Protein AF-A0A1G2SZG4-F1 (afdb_monomer_lite)

Organism: NCBI:txid1802738

Sequence (95 aa):
MYFIITLIIGFLLGYFVASKKQEVGFISKQQEEKKRNKQAIFELLETNHPLTNNDVEAMLGISDATATRYFDELEKEGKVRQVGKTGRYVSYERV

Radius of gyration: 22.01 Å; chains: 1; bounding box: 67×21×42 Å

Secondary structure (DSSP, 8-state):
-HHHHHHHHHHHHHHHHHHHHHHHHHHHHHHHHHHHHHHHHHHHHHHSSSB-HH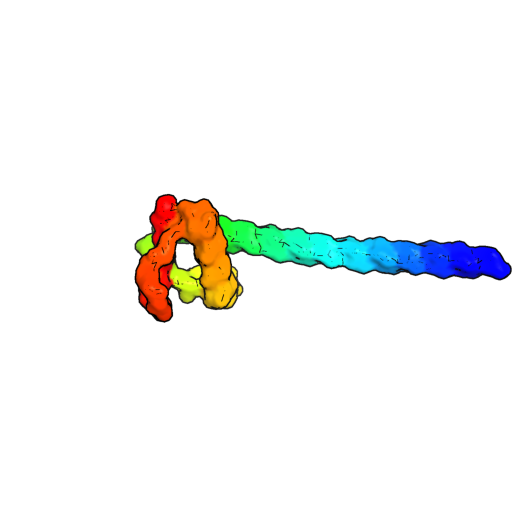HHHHHH---HHHHHHHHHHHHHTTSEEEESSSGGG-EEEE-

pLDDT: mean 86.92, std 8.28, range [62.31, 95.5]

Foldseek 3Di:
DVVVVVVVVVVVVVVVVVVVVVVVVVVVVVVVLLVVLLVVCLVCLVVDPWAALVNSCVVVVDDSVSSVVSLVVCVVVVQWDWDDDDDPPITIHGD

Structure (mmCIF, N/CA/C/O backbone):
data_AF-A0A1G2SZG4-F1
#
_entry.id   AF-A0A1G2SZG4-F1
#
loop_
_atom_site.group_PDB
_atom_site.id
_atom_site.type_symbol
_atom_site.label_atom_id
_atom_site.label_alt_id
_atom_site.label_comp_id
_atom_site.label_asym_id
_atom_site.label_entity_id
_atom_site.label_seq_id
_atom_site.pdbx_PDB_ins_code
_atom_site.Cartn_x
_atom_site.Cartn_y
_atom_site.Cartn_z
_atom_site.occupancy
_atom_site.B_iso_or_equiv
_atom_site.auth_seq_id
_atom_site.auth_comp_id
_atom_site.auth_asym_id
_atom_site.auth_atom_id
_atom_site.pdbx_PDB_model_num
ATOM 1 N N . MET A 1 1 ? 50.012 -5.495 -27.189 1.00 71.06 1 MET A N 1
ATOM 2 C CA . MET A 1 1 ? 49.608 -5.750 -25.786 1.00 71.06 1 MET A CA 1
ATOM 3 C C . MET A 1 1 ? 48.631 -4.692 -25.260 1.00 71.06 1 MET A C 1
ATOM 5 O O . MET A 1 1 ? 47.555 -5.071 -24.827 1.00 71.06 1 MET A O 1
ATOM 9 N N . TYR A 1 2 ? 48.915 -3.387 -25.389 1.00 73.38 2 TYR A N 1
ATOM 10 C CA . TYR A 1 2 ? 48.033 -2.304 -24.902 1.00 73.38 2 TYR A CA 1
ATOM 11 C C . TYR A 1 2 ? 46.628 -2.233 -25.537 1.00 73.38 2 TYR A C 1
ATOM 13 O O . TYR A 1 2 ? 45.663 -1.990 -24.823 1.00 73.38 2 TYR A O 1
ATOM 21 N N . PHE A 1 3 ? 46.481 -2.524 -26.835 1.00 79.06 3 PHE A N 1
ATOM 22 C CA . PHE A 1 3 ? 45.172 -2.515 -27.518 1.00 79.06 3 PHE A CA 1
ATOM 23 C C . PHE A 1 3 ? 44.177 -3.561 -26.994 1.00 79.06 3 PHE A C 1
ATOM 25 O O . PHE A 1 3 ? 42.971 -3.371 -27.085 1.00 79.06 3 PHE A O 1
ATOM 32 N N . ILE A 1 4 ? 44.675 -4.667 -26.436 1.00 81.62 4 ILE A N 1
ATOM 33 C CA . ILE A 1 4 ? 43.826 -5.724 -25.872 1.00 81.62 4 ILE A CA 1
ATOM 34 C C . ILE A 1 4 ? 43.287 -5.271 -24.508 1.00 81.62 4 ILE A C 1
ATOM 36 O O . ILE A 1 4 ? 42.123 -5.489 -24.190 1.00 81.62 4 ILE A O 1
ATOM 40 N N . ILE A 1 5 ? 44.113 -4.566 -23.730 1.00 81.56 5 ILE A N 1
ATOM 41 C CA . ILE A 1 5 ? 43.759 -4.054 -22.402 1.00 81.56 5 ILE A CA 1
ATOM 42 C C . ILE A 1 5 ? 42.674 -2.972 -22.508 1.00 81.56 5 ILE A C 1
ATOM 44 O O . ILE A 1 5 ? 41.713 -2.993 -21.742 1.00 81.56 5 ILE A O 1
ATOM 48 N N . THR A 1 6 ? 42.772 -2.063 -23.484 1.00 81.88 6 THR A N 1
ATOM 49 C CA . THR A 1 6 ? 41.757 -1.014 -23.690 1.00 81.88 6 THR A CA 1
ATOM 50 C C . THR A 1 6 ? 40.404 -1.584 -24.122 1.00 81.88 6 THR A C 1
ATOM 52 O O . THR A 1 6 ? 39.367 -1.104 -23.666 1.00 81.88 6 THR A O 1
ATOM 55 N N . LEU A 1 7 ? 40.401 -2.648 -24.930 1.00 83.62 7 LEU A N 1
ATOM 56 C CA . LEU A 1 7 ? 39.185 -3.352 -25.349 1.00 83.62 7 LEU A CA 1
ATOM 57 C C . LEU A 1 7 ? 38.495 -4.065 -24.177 1.00 83.62 7 LEU A C 1
ATOM 59 O O . LEU A 1 7 ? 37.278 -3.975 -24.033 1.00 83.62 7 LEU A O 1
ATOM 63 N N . ILE A 1 8 ? 39.270 -4.717 -23.304 1.00 85.31 8 ILE A N 1
ATOM 64 C CA . ILE A 1 8 ? 38.746 -5.409 -22.116 1.00 85.31 8 ILE A CA 1
ATOM 65 C C . ILE A 1 8 ? 38.165 -4.407 -21.111 1.00 85.31 8 ILE A C 1
ATOM 67 O O . ILE A 1 8 ? 37.075 -4.628 -20.588 1.00 85.31 8 ILE A O 1
ATOM 71 N N . ILE A 1 9 ? 38.847 -3.282 -20.871 1.00 86.00 9 ILE A N 1
ATOM 72 C CA . ILE A 1 9 ? 38.355 -2.230 -19.968 1.00 86.00 9 ILE A CA 1
ATOM 73 C C . ILE A 1 9 ? 37.067 -1.604 -20.515 1.00 86.00 9 ILE A C 1
ATOM 75 O O . ILE A 1 9 ? 36.110 -1.423 -19.762 1.00 86.00 9 ILE A O 1
ATOM 79 N N . GLY A 1 10 ? 37.009 -1.324 -21.821 1.00 84.81 10 GLY A N 1
ATOM 80 C CA . GLY A 1 10 ? 35.801 -0.814 -22.472 1.00 84.81 10 GLY A CA 1
ATOM 81 C C . GLY A 1 10 ? 34.626 -1.790 -22.378 1.00 84.81 10 GLY A C 1
ATOM 82 O O . GLY A 1 10 ? 33.507 -1.378 -22.075 1.00 84.81 10 GLY A O 1
ATOM 83 N N . PHE A 1 11 ? 34.883 -3.087 -22.557 1.00 86.38 11 PHE A N 1
ATOM 84 C CA . PHE A 1 11 ? 33.868 -4.131 -22.423 1.00 86.38 11 PHE A CA 1
ATOM 85 C C . PHE A 1 11 ? 33.365 -4.277 -20.977 1.00 86.38 11 PHE A C 1
ATOM 87 O O . PHE A 1 11 ? 32.156 -4.331 -20.756 1.00 86.38 11 PHE A O 1
ATOM 94 N N . LEU A 1 12 ? 34.262 -4.262 -19.984 1.00 83.38 12 LEU A N 1
ATOM 95 C CA . LEU A 1 12 ? 33.900 -4.325 -18.561 1.00 83.38 12 LEU A CA 1
ATOM 96 C C . LEU A 1 12 ? 33.097 -3.096 -18.111 1.00 83.38 12 LEU A C 1
ATOM 98 O O . LEU A 1 12 ? 32.090 -3.244 -17.419 1.00 83.38 12 LEU A O 1
ATOM 102 N N . LEU A 1 13 ? 33.496 -1.893 -18.539 1.00 82.94 13 LEU A N 1
ATOM 103 C CA . LEU A 1 13 ? 32.747 -0.662 -18.269 1.00 82.94 13 LEU A CA 1
ATOM 104 C C . LEU A 1 13 ? 31.373 -0.676 -18.949 1.00 82.94 13 LEU A C 1
ATOM 106 O O . LEU A 1 13 ? 30.376 -0.327 -18.319 1.00 82.94 13 LEU A O 1
ATOM 110 N N . GLY A 1 14 ? 31.298 -1.127 -20.205 1.00 82.81 14 GLY A N 1
ATOM 111 C CA . GLY A 1 14 ? 30.035 -1.268 -20.931 1.00 82.81 14 GLY A CA 1
ATOM 112 C C . GLY A 1 14 ? 29.073 -2.249 -20.255 1.00 82.81 14 GLY A C 1
ATOM 113 O O . GLY A 1 14 ? 27.901 -1.925 -20.056 1.00 82.81 14 GLY A O 1
ATOM 114 N N . TYR A 1 15 ? 29.577 -3.413 -19.831 1.00 83.75 15 TYR A N 1
ATOM 115 C CA . TYR A 1 15 ? 28.799 -4.422 -19.109 1.00 83.75 15 TYR A CA 1
ATOM 116 C C . TYR A 1 15 ? 28.281 -3.895 -17.760 1.00 83.75 15 TYR A C 1
ATOM 118 O O . TYR A 1 15 ? 27.115 -4.096 -17.420 1.00 83.75 15 TYR A O 1
ATOM 126 N N . PHE A 1 16 ? 29.113 -3.154 -17.019 1.00 79.31 16 PHE A N 1
ATOM 127 C CA . PHE A 1 16 ? 28.739 -2.574 -15.726 1.00 79.31 16 PHE A CA 1
ATOM 128 C C . PHE A 1 16 ? 27.682 -1.458 -15.835 1.00 79.31 16 PHE A C 1
ATOM 130 O O . PHE A 1 16 ? 26.814 -1.331 -14.973 1.00 79.31 16 PHE A O 1
ATOM 137 N N . VAL A 1 17 ? 27.716 -0.646 -16.896 1.00 77.81 17 VAL A N 1
ATOM 138 C CA . VAL A 1 17 ? 26.696 0.393 -17.127 1.00 77.81 17 VAL A CA 1
ATOM 139 C C . VAL A 1 17 ? 25.359 -0.221 -17.559 1.00 77.81 17 VAL A C 1
ATOM 141 O O . VAL A 1 17 ? 24.300 0.236 -17.122 1.00 77.81 17 VAL A O 1
ATOM 144 N N . ALA A 1 18 ? 25.385 -1.272 -18.384 1.00 73.50 18 ALA A N 1
ATOM 145 C CA . ALA A 1 18 ? 24.176 -1.949 -18.851 1.00 73.50 18 ALA A CA 1
ATOM 146 C C . ALA A 1 18 ? 23.400 -2.633 -17.710 1.00 73.50 18 ALA A C 1
ATOM 148 O O . ALA A 1 18 ? 22.173 -2.528 -17.660 1.00 73.50 18 ALA A O 1
ATOM 149 N N . SER A 1 19 ? 24.100 -3.265 -16.762 1.00 66.38 19 SER A N 1
ATOM 150 C CA . SER A 1 19 ? 23.471 -3.966 -15.634 1.00 66.38 19 SER A CA 1
ATOM 151 C C . SER A 1 19 ? 22.745 -3.021 -14.668 1.00 66.38 19 SER A C 1
ATOM 153 O O . SER A 1 19 ? 21.618 -3.307 -14.265 1.00 66.38 19 SER A O 1
ATOM 155 N N . LYS A 1 20 ? 23.307 -1.838 -14.373 1.00 62.53 20 LYS A N 1
ATOM 156 C CA . LYS A 1 20 ? 22.636 -0.833 -13.523 1.00 62.53 20 LYS A CA 1
ATOM 157 C C . LYS A 1 20 ? 21.354 -0.265 -14.134 1.00 62.53 20 LYS A C 1
ATOM 159 O O . LYS A 1 20 ? 20.416 0.061 -13.409 1.00 62.53 20 LYS A O 1
ATOM 164 N N . LYS A 1 21 ? 21.290 -0.123 -15.462 1.00 62.31 21 LYS A N 1
ATOM 165 C CA . LYS A 1 21 ? 20.131 0.488 -16.136 1.00 62.31 21 LYS A CA 1
ATOM 166 C C . LYS A 1 21 ? 18.867 -0.373 -16.012 1.00 62.31 21 LYS A C 1
ATOM 168 O O . LYS A 1 21 ? 17.766 0.168 -15.922 1.00 62.31 21 LYS A O 1
ATOM 173 N N . GLN A 1 22 ? 19.024 -1.697 -15.979 1.00 66.38 22 GLN A N 1
ATOM 174 C CA . GLN A 1 22 ? 17.913 -2.640 -15.838 1.00 66.38 22 GLN A CA 1
ATOM 175 C C . GLN A 1 22 ? 17.317 -2.628 -14.422 1.00 66.38 22 GLN A C 1
ATOM 177 O O . GLN A 1 22 ? 16.096 -2.613 -14.272 1.00 66.38 22 GLN A O 1
ATOM 182 N N . GLU A 1 23 ? 18.166 -2.570 -13.393 1.00 64.38 23 GLU A N 1
ATOM 183 C CA . GLU A 1 23 ? 17.743 -2.519 -11.988 1.00 64.38 23 GLU A CA 1
ATOM 184 C C . GLU A 1 23 ? 16.953 -1.237 -11.679 1.00 64.38 23 GLU A C 1
ATOM 186 O O . GLU A 1 23 ? 15.859 -1.295 -11.116 1.00 64.38 23 GLU A O 1
ATOM 191 N N . VAL A 1 24 ? 17.449 -0.082 -12.141 1.00 72.38 24 VAL A N 1
ATOM 192 C CA . VAL A 1 24 ? 16.773 1.212 -11.951 1.00 72.38 24 VAL A CA 1
ATOM 193 C C . VAL A 1 24 ? 15.385 1.225 -12.605 1.00 72.38 24 VAL A C 1
ATOM 195 O O . VAL A 1 24 ? 14.428 1.689 -11.987 1.00 72.38 24 VAL A O 1
ATOM 198 N N . GLY A 1 25 ? 15.247 0.673 -13.817 1.00 75.62 25 GLY A N 1
ATOM 199 C CA . GLY A 1 25 ? 13.956 0.604 -14.512 1.00 75.62 25 GLY A CA 1
ATOM 200 C C . GLY A 1 25 ? 12.938 -0.338 -13.855 1.00 75.62 25 GLY A C 1
ATOM 201 O O . GLY A 1 25 ? 11.732 -0.101 -13.922 1.00 75.62 25 GLY A O 1
ATOM 202 N N . PHE A 1 26 ? 13.397 -1.407 -13.202 1.00 74.31 26 PHE A N 1
ATOM 203 C CA . PHE A 1 26 ? 12.523 -2.332 -12.479 1.00 74.31 26 PHE A CA 1
ATOM 204 C C . PHE A 1 26 ? 12.011 -1.722 -11.169 1.00 74.31 26 PHE A C 1
ATOM 206 O O . PHE A 1 26 ? 10.819 -1.814 -10.869 1.00 74.31 26 PHE A O 1
ATOM 213 N N . ILE A 1 27 ? 12.889 -1.037 -10.429 1.00 76.00 27 ILE A N 1
ATOM 214 C CA . ILE A 1 27 ? 12.515 -0.327 -9.201 1.00 76.00 27 ILE A CA 1
ATOM 215 C C . ILE A 1 27 ? 11.502 0.776 -9.517 1.00 76.00 27 ILE A C 1
ATOM 217 O O . ILE A 1 27 ? 10.489 0.879 -8.826 1.00 76.00 27 ILE A O 1
ATOM 221 N N . SER A 1 28 ? 11.722 1.567 -10.574 1.00 83.31 28 SER A N 1
ATOM 222 C CA . SER A 1 28 ? 10.790 2.638 -10.942 1.00 83.31 28 SER A CA 1
ATOM 223 C C . SER A 1 28 ? 9.406 2.095 -11.303 1.00 83.31 28 SER A C 1
ATOM 225 O O . SER A 1 28 ? 8.409 2.610 -10.803 1.00 83.31 28 SER A O 1
ATOM 227 N N . LYS A 1 29 ? 9.333 0.999 -12.074 1.00 87.12 29 LYS A N 1
ATOM 228 C CA . LYS A 1 29 ? 8.057 0.345 -12.405 1.00 87.12 29 LYS A CA 1
ATOM 229 C C . LYS A 1 29 ? 7.300 -0.134 -11.169 1.00 87.12 29 LYS A C 1
ATOM 231 O O . LYS A 1 29 ? 6.110 0.134 -11.051 1.00 87.12 29 LYS A O 1
ATOM 236 N N . GLN A 1 30 ? 7.977 -0.792 -10.227 1.00 86.50 30 GLN A N 1
ATOM 237 C CA . GLN A 1 30 ? 7.319 -1.247 -8.997 1.00 86.50 30 GLN A CA 1
ATOM 238 C C . GLN A 1 30 ? 6.762 -0.089 -8.164 1.00 86.50 30 GLN A C 1
ATOM 240 O O . GLN A 1 30 ? 5.683 -0.207 -7.582 1.00 86.50 30 GLN A O 1
ATOM 245 N N . GLN A 1 31 ? 7.487 1.031 -8.087 1.00 89.31 31 GLN A N 1
ATOM 246 C CA . GLN A 1 31 ? 7.017 2.214 -7.364 1.00 89.31 31 GLN A CA 1
ATOM 247 C C . GLN A 1 31 ? 5.803 2.850 -8.050 1.00 89.31 31 GLN A C 1
AT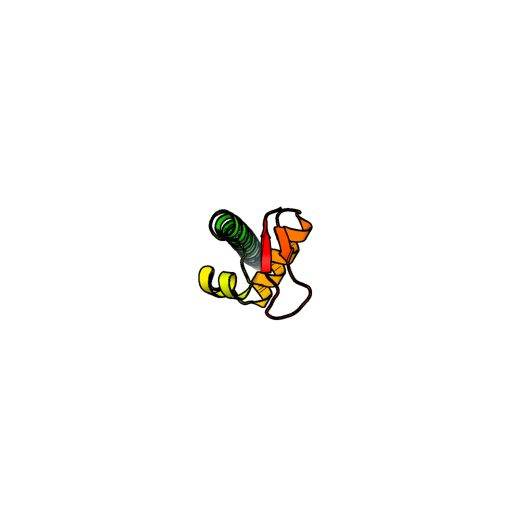OM 249 O O . GLN A 1 31 ? 4.860 3.257 -7.370 1.00 89.31 31 GLN A O 1
ATOM 254 N N . GLU A 1 32 ? 5.796 2.901 -9.383 1.00 90.56 32 GLU A N 1
ATOM 255 C CA . GLU A 1 32 ? 4.657 3.396 -10.158 1.00 90.56 32 GLU A CA 1
ATOM 256 C C . GLU A 1 32 ? 3.418 2.512 -9.992 1.00 90.56 32 GLU A C 1
ATOM 258 O O . GLU A 1 32 ? 2.346 3.032 -9.685 1.00 90.56 32 GLU A O 1
ATOM 263 N N . GLU A 1 33 ? 3.554 1.188 -10.111 1.00 90.69 33 GLU A N 1
ATOM 264 C CA . GLU A 1 33 ? 2.443 0.249 -9.904 1.00 90.69 33 GLU A CA 1
ATOM 265 C C . GLU A 1 33 ? 1.882 0.345 -8.489 1.00 90.69 33 GLU A C 1
ATOM 267 O O . GLU A 1 33 ? 0.671 0.441 -8.297 1.00 90.69 33 GLU A O 1
ATOM 272 N N . LYS A 1 34 ? 2.762 0.413 -7.488 1.00 91.56 34 LYS A N 1
ATOM 273 C CA . LYS A 1 34 ? 2.367 0.631 -6.099 1.00 91.56 34 LYS A CA 1
ATOM 274 C C . LYS A 1 34 ? 1.574 1.924 -5.934 1.00 91.56 34 LYS A C 1
ATOM 276 O O . LYS A 1 34 ? 0.524 1.922 -5.294 1.00 91.56 34 LYS A O 1
ATOM 281 N N . LYS A 1 35 ? 2.068 3.033 -6.490 1.00 92.38 35 LYS A N 1
ATOM 282 C CA . LYS A 1 35 ? 1.390 4.332 -6.410 1.00 92.38 35 LYS A CA 1
ATOM 283 C C . LYS A 1 35 ? 0.020 4.277 -7.085 1.00 92.38 35 LYS A C 1
ATOM 285 O O . LYS A 1 35 ? -0.953 4.741 -6.498 1.00 92.38 35 LYS A O 1
ATOM 290 N N . ARG A 1 36 ? -0.058 3.664 -8.268 1.00 94.06 36 ARG A N 1
ATOM 291 C CA . ARG A 1 36 ? -1.300 3.477 -9.024 1.00 94.06 36 ARG A CA 1
ATOM 292 C C . ARG A 1 36 ? -2.314 2.640 -8.248 1.00 94.06 36 ARG A C 1
ATOM 294 O O . ARG A 1 36 ? -3.462 3.049 -8.138 1.00 94.06 36 ARG A O 1
ATOM 301 N N . ASN A 1 37 ? -1.892 1.520 -7.668 1.00 94.12 37 ASN A N 1
ATOM 302 C CA . ASN A 1 37 ? -2.776 0.648 -6.896 1.00 94.12 37 ASN A CA 1
ATOM 303 C C . ASN A 1 37 ? -3.294 1.346 -5.635 1.00 9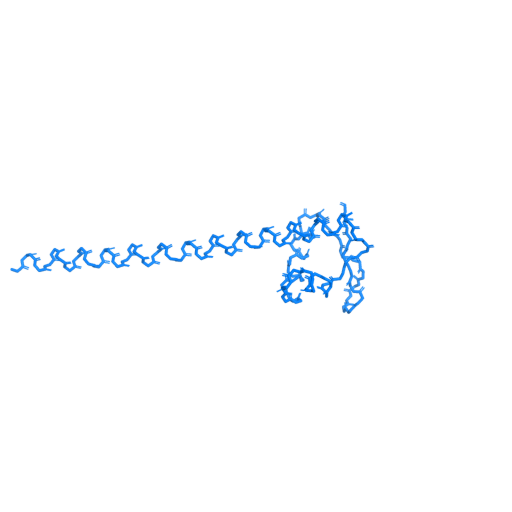4.12 37 ASN A C 1
ATOM 305 O O . ASN A 1 37 ? -4.490 1.304 -5.370 1.00 94.12 37 ASN A O 1
ATOM 309 N N . LYS A 1 38 ? -2.433 2.057 -4.892 1.00 93.12 38 LYS A N 1
AT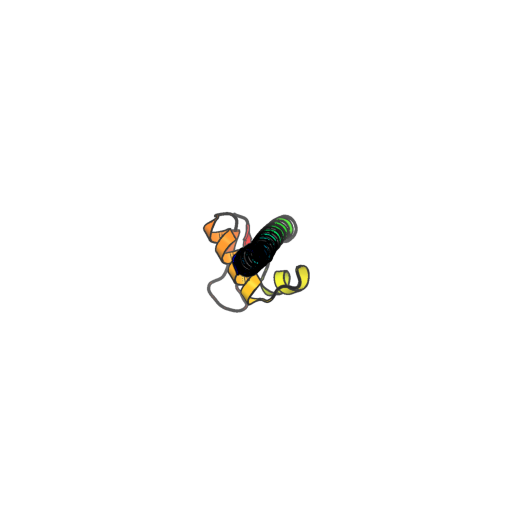OM 310 C CA . LYS A 1 38 ? -2.872 2.854 -3.732 1.00 93.12 38 LYS A CA 1
ATOM 311 C C . LYS A 1 38 ? -3.878 3.935 -4.116 1.00 93.12 38 LYS A C 1
ATOM 313 O O . LYS A 1 38 ? -4.840 4.157 -3.389 1.00 93.12 38 LYS A O 1
ATOM 318 N N . GLN A 1 39 ? -3.657 4.601 -5.246 1.00 93.88 39 GLN A N 1
ATOM 319 C CA . GLN A 1 39 ? -4.587 5.604 -5.747 1.00 93.88 39 GLN A CA 1
ATOM 320 C C . GLN A 1 39 ? -5.929 4.974 -6.140 1.00 93.88 39 GLN A C 1
ATOM 322 O O . GLN A 1 39 ? -6.966 5.477 -5.728 1.00 93.88 39 GLN A O 1
ATOM 327 N N . ALA A 1 40 ? -5.914 3.837 -6.836 1.00 93.19 40 ALA A N 1
ATOM 328 C CA . ALA A 1 40 ? -7.134 3.125 -7.197 1.00 93.19 40 ALA A CA 1
ATOM 329 C 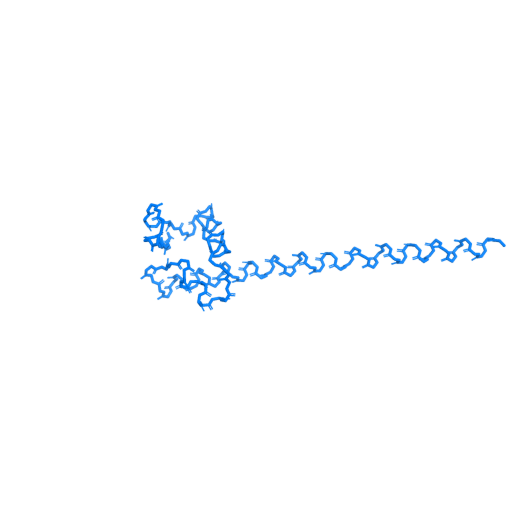C . ALA A 1 40 ? -7.920 2.654 -5.961 1.00 93.19 40 ALA A C 1
ATOM 331 O O . ALA A 1 40 ? -9.131 2.817 -5.925 1.00 93.19 40 ALA A O 1
ATOM 332 N N . ILE A 1 41 ? -7.253 2.146 -4.915 1.00 92.62 41 ILE A N 1
ATOM 333 C CA . ILE A 1 41 ? -7.910 1.810 -3.634 1.00 92.62 41 ILE A CA 1
ATOM 334 C C . ILE A 1 41 ? -8.596 3.044 -3.035 1.00 92.62 41 ILE A C 1
ATOM 336 O O . ILE A 1 41 ? -9.723 2.958 -2.557 1.00 92.62 41 ILE A O 1
ATOM 340 N N . PHE A 1 42 ? -7.930 4.197 -3.069 1.00 89.88 42 PHE A N 1
ATOM 341 C CA . PHE A 1 42 ? -8.479 5.440 -2.536 1.00 89.88 42 PHE A CA 1
ATOM 342 C C . PHE A 1 42 ? -9.697 5.944 -3.333 1.00 89.88 42 PHE A C 1
ATOM 344 O O . PHE A 1 42 ? -10.688 6.353 -2.735 1.00 89.88 42 PHE A O 1
ATOM 351 N N . GLU A 1 43 ? -9.658 5.859 -4.663 1.00 91.19 43 GLU A N 1
ATOM 352 C CA . GLU A 1 43 ? -10.787 6.187 -5.553 1.00 91.19 43 GLU A CA 1
ATOM 353 C C . GLU A 1 43 ? -11.957 5.196 -5.393 1.00 91.19 43 GLU A C 1
ATOM 355 O O . GLU A 1 43 ? -13.129 5.579 -5.391 1.00 91.19 43 GLU A O 1
ATOM 360 N N . LEU A 1 44 ? -11.656 3.907 -5.207 1.00 90.94 44 LEU A N 1
ATOM 361 C CA . LEU A 1 44 ? -12.664 2.885 -4.927 1.00 90.94 44 LEU A CA 1
ATOM 362 C C . LEU A 1 44 ? -13.359 3.148 -3.599 1.00 90.94 44 LEU A C 1
ATOM 364 O O . LEU A 1 44 ? -14.573 2.994 -3.530 1.00 90.94 44 LEU A O 1
ATOM 368 N N . LEU A 1 45 ? -12.610 3.581 -2.582 1.00 90.31 45 LEU A N 1
ATOM 369 C CA . LEU A 1 45 ? -13.171 4.013 -1.311 1.00 90.31 45 LEU A CA 1
ATOM 370 C C . LEU A 1 45 ? -14.112 5.209 -1.508 1.00 90.31 45 LEU A C 1
ATOM 372 O O . LEU A 1 45 ? -15.221 5.161 -1.005 1.00 90.31 45 LEU A O 1
ATOM 376 N N . GLU A 1 46 ? -13.749 6.227 -2.298 1.00 86.19 46 GLU A N 1
ATOM 377 C CA . GLU A 1 46 ? -14.659 7.359 -2.585 1.00 86.19 46 GLU A CA 1
ATOM 378 C C . GLU A 1 46 ? -16.019 6.928 -3.145 1.00 86.19 46 GLU A C 1
ATOM 380 O O . GLU A 1 46 ? -17.037 7.560 -2.864 1.00 86.19 46 GLU A O 1
ATOM 385 N N . THR A 1 47 ? -16.029 5.863 -3.944 1.00 84.50 47 THR A N 1
ATOM 386 C CA . THR A 1 47 ? -17.232 5.402 -4.644 1.00 84.50 47 THR A CA 1
ATOM 387 C C . THR A 1 47 ? -17.991 4.330 -3.855 1.00 84.50 47 THR A C 1
ATOM 389 O O . THR A 1 47 ? -19.218 4.280 -3.908 1.00 84.50 47 THR A O 1
ATOM 392 N N . ASN A 1 48 ? -17.276 3.473 -3.122 1.00 72.44 48 ASN A N 1
ATOM 393 C CA . ASN A 1 48 ? -17.800 2.312 -2.411 1.00 72.44 48 ASN A CA 1
ATOM 394 C C . ASN A 1 48 ? -17.256 2.289 -0.976 1.00 72.44 48 ASN A C 1
ATOM 396 O O . ASN A 1 48 ? -16.057 2.135 -0.746 1.00 72.44 48 ASN A O 1
ATOM 400 N N . HIS A 1 49 ? -18.152 2.380 0.005 1.00 80.44 49 HIS A N 1
ATOM 401 C CA . HIS A 1 49 ? -17.805 2.280 1.420 1.00 80.44 49 HIS A CA 1
ATOM 402 C C . HIS A 1 49 ? -18.670 1.237 2.135 1.00 80.44 49 HIS A C 1
ATOM 404 O O . HIS A 1 49 ? -19.889 1.250 1.932 1.00 80.44 49 HIS A O 1
ATOM 410 N N . PRO A 1 50 ? -18.094 0.410 3.035 1.00 87.81 50 PRO A N 1
ATOM 411 C CA . PRO A 1 50 ? -16.662 0.156 3.310 1.00 87.81 50 PRO A CA 1
ATOM 412 C C . PRO A 1 50 ? -16.051 -0.951 2.411 1.00 87.81 50 PRO A C 1
ATOM 414 O O . PRO A 1 50 ? -16.786 -1.789 1.896 1.00 87.81 50 PRO A O 1
ATOM 417 N N . LEU A 1 51 ? -14.716 -0.983 2.243 1.00 92.88 51 LEU A N 1
ATOM 418 C CA . LEU A 1 51 ? -14.011 -2.009 1.439 1.00 92.88 51 LEU A CA 1
ATOM 419 C C . LEU A 1 51 ? -13.253 -3.021 2.299 1.00 92.88 51 LEU A C 1
ATOM 421 O O . LEU A 1 51 ? -12.647 -2.658 3.303 1.00 92.88 51 LEU A O 1
ATOM 425 N N . THR A 1 52 ? -13.205 -4.275 1.864 1.00 93.38 52 THR A N 1
ATOM 426 C CA . THR A 1 52 ? -12.342 -5.320 2.435 1.00 93.38 52 THR A CA 1
ATOM 427 C C . THR A 1 52 ? -11.108 -5.567 1.562 1.00 93.38 52 THR A C 1
ATOM 429 O O . THR A 1 52 ? -11.051 -5.157 0.400 1.00 93.38 52 THR A O 1
ATOM 432 N N . ASN A 1 53 ? -10.110 -6.280 2.094 1.00 92.25 53 ASN A N 1
ATOM 433 C CA . ASN A 1 53 ? -8.963 -6.714 1.289 1.00 92.25 53 ASN A CA 1
ATOM 434 C C . ASN A 1 53 ? -9.380 -7.575 0.091 1.00 92.25 53 ASN A C 1
ATOM 436 O O . ASN A 1 53 ? -8.826 -7.412 -0.993 1.00 92.25 53 ASN A O 1
ATOM 440 N N . ASN A 1 54 ? -10.379 -8.444 0.276 1.00 92.19 54 ASN A N 1
ATOM 441 C CA . ASN A 1 54 ? -10.888 -9.321 -0.777 1.00 92.19 54 ASN A CA 1
ATOM 442 C C . ASN A 1 54 ? -11.502 -8.519 -1.932 1.00 92.19 54 ASN A C 1
ATOM 444 O O . ASN A 1 54 ? -11.340 -8.891 -3.093 1.00 92.19 54 ASN A O 1
ATOM 448 N N . ASP A 1 55 ? -12.180 -7.408 -1.627 1.00 91.81 55 ASP A N 1
ATOM 449 C CA . ASP A 1 55 ? -12.739 -6.524 -2.654 1.00 91.81 55 ASP A CA 1
ATOM 450 C C . ASP A 1 55 ? -11.618 -5.909 -3.494 1.00 91.81 55 ASP A C 1
ATOM 452 O O . ASP A 1 55 ? -11.674 -5.911 -4.722 1.00 91.81 55 ASP A O 1
ATOM 456 N N . VAL A 1 56 ? -10.553 -5.447 -2.839 1.00 92.56 56 VAL A N 1
ATOM 457 C CA . VAL A 1 56 ? -9.377 -4.890 -3.516 1.00 92.56 56 VAL A CA 1
ATOM 458 C C . VAL A 1 56 ? -8.636 -5.947 -4.335 1.00 92.56 56 VAL A C 1
ATOM 460 O O . VAL A 1 56 ? -8.197 -5.649 -5.447 1.00 92.56 56 VAL A O 1
ATOM 463 N N . GLU A 1 57 ? -8.517 -7.174 -3.830 1.00 94.25 57 GLU A N 1
ATOM 464 C CA . GLU A 1 57 ? -7.944 -8.296 -4.577 1.00 94.25 57 GLU A CA 1
ATOM 465 C C . GLU A 1 57 ? -8.732 -8.564 -5.862 1.00 94.25 57 GLU A C 1
ATOM 467 O O . GLU A 1 57 ? -8.143 -8.620 -6.944 1.00 94.25 57 GLU A O 1
ATOM 472 N N . ALA A 1 58 ? -10.061 -8.638 -5.769 1.00 91.88 58 ALA A N 1
ATOM 473 C CA . ALA A 1 58 ? -10.928 -8.858 -6.922 1.00 91.88 58 ALA A CA 1
ATOM 474 C C . ALA A 1 58 ? -10.901 -7.688 -7.922 1.00 91.88 58 ALA A C 1
ATOM 476 O O . ALA A 1 58 ? -10.905 -7.912 -9.133 1.00 91.88 58 ALA A O 1
ATOM 477 N N . MET A 1 59 ? -10.865 -6.444 -7.438 1.00 90.88 59 MET A N 1
ATOM 478 C CA . MET A 1 59 ? -10.935 -5.246 -8.282 1.00 90.88 59 MET A CA 1
ATOM 479 C C . MET A 1 59 ? -9.603 -4.903 -8.955 1.00 90.88 59 MET A C 1
ATOM 481 O O . MET A 1 59 ? -9.594 -4.454 -10.100 1.00 90.88 59 MET A O 1
ATOM 485 N N . LEU A 1 60 ? -8.479 -5.087 -8.255 1.00 91.31 60 LEU A N 1
ATOM 486 C CA . LEU A 1 60 ? -7.151 -4.703 -8.745 1.00 91.31 60 LEU A CA 1
ATOM 487 C C . LEU A 1 60 ? -6.295 -5.889 -9.196 1.00 91.31 60 LEU A C 1
ATOM 489 O O . LEU A 1 60 ? -5.220 -5.673 -9.756 1.00 91.31 60 LEU A O 1
ATOM 493 N N . GLY A 1 61 ? -6.743 -7.129 -8.976 1.00 92.56 61 GLY A N 1
ATOM 494 C CA . GLY A 1 61 ? -5.996 -8.332 -9.350 1.00 92.56 61 GLY A CA 1
ATOM 495 C C . GLY A 1 61 ? -4.689 -8.492 -8.569 1.00 92.56 61 GLY A C 1
ATOM 496 O O . GLY A 1 61 ? -3.718 -9.042 -9.089 1.00 92.56 61 GLY A O 1
ATOM 497 N N . ILE A 1 62 ? -4.638 -7.968 -7.342 1.00 92.94 62 ILE A N 1
ATOM 498 C CA . ILE A 1 62 ? -3.476 -8.050 -6.449 1.00 92.94 62 ILE A CA 1
ATOM 499 C C . ILE A 1 62 ? -3.754 -9.033 -5.315 1.00 92.94 62 ILE A C 1
ATOM 501 O O . ILE A 1 62 ? -4.885 -9.154 -4.878 1.00 92.94 62 ILE A O 1
ATOM 505 N N . SER A 1 63 ? -2.725 -9.694 -4.786 1.00 93.50 63 SER A N 1
ATOM 506 C CA . SER A 1 63 ? -2.908 -10.591 -3.629 1.00 93.50 63 SER A CA 1
ATOM 507 C C . SER A 1 63 ? -3.460 -9.870 -2.390 1.00 93.50 63 SER A C 1
ATOM 509 O O . SER A 1 63 ? -3.077 -8.725 -2.127 1.00 93.50 63 SER A O 1
ATOM 511 N N . ASP A 1 64 ? -4.241 -10.580 -1.571 1.00 91.94 64 ASP A N 1
ATOM 512 C CA . ASP A 1 64 ? -4.736 -10.119 -0.259 1.00 91.94 64 ASP A CA 1
ATOM 513 C C . ASP A 1 64 ? -3.630 -9.501 0.626 1.00 91.94 64 AS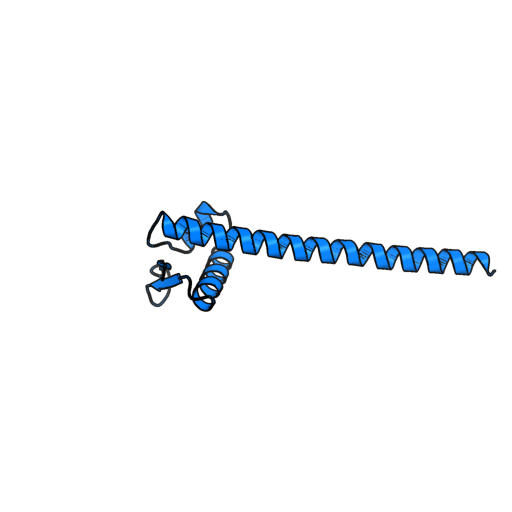P A C 1
ATOM 515 O O . ASP A 1 64 ? -3.774 -8.402 1.169 1.00 91.94 64 ASP A O 1
ATOM 519 N N . ALA A 1 65 ? -2.454 -10.136 0.690 1.00 93.25 65 ALA A N 1
ATOM 520 C CA . ALA A 1 65 ? -1.312 -9.611 1.444 1.00 93.25 65 ALA A CA 1
ATOM 521 C C . ALA A 1 65 ? -0.802 -8.264 0.891 1.00 93.25 65 ALA A C 1
ATOM 523 O O . ALA A 1 65 ? -0.347 -7.396 1.641 1.00 93.25 65 ALA A O 1
ATOM 524 N N . THR A 1 66 ? -0.878 -8.068 -0.429 1.00 94.88 66 THR A N 1
ATOM 525 C CA . THR A 1 66 ? -0.510 -6.794 -1.061 1.00 94.88 66 THR A CA 1
ATOM 526 C C . THR A 1 66 ? -1.561 -5.720 -0.795 1.00 94.88 66 THR A C 1
ATOM 528 O O . THR A 1 66 ? -1.175 -4.589 -0.500 1.00 94.88 66 THR A O 1
ATOM 531 N N . ALA A 1 67 ? -2.851 -6.073 -0.839 1.00 94.75 67 ALA A N 1
ATOM 532 C CA . ALA A 1 67 ? -3.948 -5.182 -0.467 1.00 94.75 67 ALA A CA 1
ATOM 533 C C . ALA A 1 67 ? -3.802 -4.706 0.987 1.00 94.75 67 ALA A C 1
ATOM 535 O O . ALA A 1 67 ? -3.774 -3.500 1.227 1.00 94.75 67 ALA A O 1
ATOM 536 N N . THR A 1 68 ? -3.565 -5.636 1.922 1.00 93.94 68 THR A N 1
ATOM 537 C CA . THR A 1 68 ? -3.308 -5.339 3.344 1.00 93.94 68 THR A CA 1
ATOM 538 C C . THR A 1 68 ? -2.183 -4.320 3.501 1.00 93.94 68 THR A C 1
ATOM 540 O O . THR A 1 68 ? -2.363 -3.269 4.107 1.00 93.94 68 THR A O 1
ATOM 543 N N . ARG A 1 69 ? -1.026 -4.567 2.872 1.00 94.88 69 ARG A N 1
ATOM 544 C CA . ARG A 1 69 ? 0.122 -3.651 2.946 1.00 94.88 69 ARG A CA 1
ATOM 545 C C . ARG A 1 69 ? -0.210 -2.251 2.425 1.00 94.88 69 ARG A C 1
ATOM 547 O O . ARG A 1 69 ? 0.308 -1.264 2.942 1.00 94.88 69 ARG A O 1
ATOM 554 N N . TYR A 1 70 ? -1.009 -2.148 1.367 1.00 95.50 70 TYR A N 1
ATOM 555 C CA . TYR A 1 70 ? -1.402 -0.853 0.817 1.00 95.50 70 TYR A CA 1
ATOM 556 C C . TYR A 1 70 ? -2.390 -0.119 1.717 1.00 95.50 70 TYR A C 1
ATOM 558 O O . TYR A 1 70 ? -2.230 1.088 1.891 1.00 95.50 70 TYR A O 1
ATOM 566 N N . PHE A 1 71 ? -3.341 -0.822 2.332 1.00 94.69 71 PHE A N 1
ATOM 567 C CA . PHE A 1 71 ? -4.204 -0.237 3.352 1.00 94.69 71 PHE A CA 1
ATOM 568 C C . PHE A 1 71 ? -3.415 0.233 4.575 1.00 94.69 71 PHE A C 1
ATOM 570 O O . PHE A 1 71 ? -3.600 1.373 4.987 1.00 94.69 71 PHE A O 1
ATOM 577 N N . ASP A 1 72 ? -2.468 -0.565 5.077 1.00 94.19 72 ASP A N 1
ATOM 578 C CA . ASP A 1 72 ? -1.595 -0.175 6.193 1.00 94.19 72 ASP A CA 1
ATOM 579 C C . ASP A 1 72 ? -0.801 1.102 5.880 1.00 94.19 72 ASP A C 1
ATOM 581 O O . ASP A 1 72 ? -0.583 1.956 6.739 1.00 94.19 72 ASP A O 1
ATOM 585 N N . GLU A 1 73 ? -0.321 1.246 4.642 1.00 95.19 73 GLU A N 1
ATOM 586 C CA . GLU A 1 73 ? 0.353 2.468 4.204 1.00 95.19 73 GLU A CA 1
ATOM 587 C C . GLU A 1 73 ? -0.600 3.656 4.113 1.00 95.19 73 GLU A C 1
ATOM 589 O O . GLU A 1 73 ? -0.249 4.740 4.568 1.00 95.19 73 GLU A O 1
ATOM 594 N N . LEU A 1 74 ? -1.794 3.471 3.547 1.00 94.25 74 LEU A N 1
ATOM 595 C CA . LEU A 1 74 ? -2.803 4.526 3.464 1.00 94.25 74 LEU A CA 1
ATOM 596 C C . LEU A 1 74 ? -3.287 4.960 4.857 1.00 94.25 74 LEU A C 1
ATOM 598 O O . LEU A 1 74 ? -3.558 6.141 5.064 1.00 94.25 74 LEU A O 1
ATOM 602 N N . GLU A 1 75 ? -3.358 4.037 5.814 1.00 94.31 75 GLU A N 1
ATOM 603 C CA . GLU A 1 75 ? -3.703 4.320 7.208 1.00 94.31 75 GLU A CA 1
ATOM 604 C C . GLU A 1 75 ? -2.583 5.100 7.903 1.00 94.31 75 GLU A C 1
ATOM 606 O O . GLU A 1 75 ? -2.842 6.118 8.542 1.00 94.31 75 GLU A O 1
ATOM 611 N N . LYS A 1 76 ? -1.317 4.713 7.690 1.00 94.94 76 LYS A N 1
ATOM 612 C CA . LYS A 1 76 ? -0.148 5.490 8.149 1.00 94.94 76 LYS A CA 1
ATOM 613 C C . LYS A 1 76 ? -0.079 6.883 7.523 1.00 94.94 76 LYS A C 1
ATOM 615 O O . LYS A 1 76 ? 0.393 7.816 8.166 1.00 94.94 76 LYS A O 1
ATOM 620 N N . GLU A 1 77 ? -0.531 7.026 6.279 1.00 93.44 77 GLU A N 1
ATOM 621 C CA . GLU A 1 77 ? -0.680 8.313 5.591 1.00 93.44 77 GLU A CA 1
ATOM 622 C C . GLU A 1 77 ? -1.904 9.117 6.084 1.00 93.44 77 GLU A C 1
ATOM 624 O O . GLU A 1 77 ? -2.068 10.266 5.677 1.00 93.44 77 GLU A O 1
ATOM 629 N N . GLY A 1 78 ? -2.758 8.547 6.944 1.00 93.69 78 GLY A N 1
ATOM 630 C CA . GLY A 1 78 ? -3.947 9.203 7.498 1.00 93.69 78 GLY A CA 1
ATOM 631 C C . GLY A 1 78 ? -5.118 9.334 6.520 1.00 93.69 78 GLY A C 1
ATOM 632 O O . GLY A 1 78 ? -5.988 10.174 6.723 1.00 93.69 78 GLY A O 1
ATOM 633 N N . LYS A 1 79 ? -5.136 8.543 5.441 1.00 91.81 79 LYS A N 1
ATOM 634 C CA . LYS A 1 79 ? -6.167 8.594 4.387 1.00 91.81 79 LYS A CA 1
ATOM 635 C C . LYS A 1 79 ? -7.337 7.649 4.630 1.00 91.81 79 LYS A C 1
ATOM 637 O O . LYS A 1 79 ? -8.435 7.881 4.129 1.00 91.81 79 LYS A O 1
ATOM 642 N N . VAL A 1 80 ? -7.079 6.552 5.330 1.00 93.62 80 VAL A N 1
ATOM 643 C CA . VAL A 1 80 ? -8.060 5.506 5.627 1.00 93.62 80 VAL A CA 1
ATOM 644 C C . VAL A 1 80 ? -7.920 5.076 7.079 1.00 93.62 80 VAL A C 1
ATOM 646 O O . VAL A 1 80 ? -6.901 5.341 7.713 1.00 93.62 80 VAL A O 1
ATOM 649 N N . ARG A 1 81 ? -8.939 4.403 7.601 1.00 93.75 81 ARG A N 1
ATOM 650 C CA . ARG A 1 81 ? -8.962 3.821 8.940 1.00 93.75 81 ARG A CA 1
ATOM 651 C C . ARG A 1 81 ? -9.492 2.402 8.864 1.00 93.75 81 ARG A C 1
ATOM 653 O O . ARG A 1 81 ? -10.510 2.154 8.213 1.00 93.75 81 ARG A O 1
ATOM 660 N N . GLN A 1 82 ? -8.842 1.499 9.586 1.00 93.56 82 GLN A N 1
ATOM 661 C CA . GLN A 1 82 ? -9.341 0.152 9.797 1.00 93.56 82 GLN A CA 1
ATOM 662 C C . GLN A 1 82 ? -10.609 0.157 10.668 1.00 93.56 82 GLN A C 1
ATOM 664 O O . GLN A 1 82 ? -10.657 0.723 11.763 1.00 93.56 82 GLN A O 1
ATOM 669 N N . VAL A 1 83 ? -11.644 -0.523 10.191 1.00 92.69 83 VAL A N 1
ATOM 670 C CA . VAL A 1 83 ? -12.885 -0.814 10.905 1.00 92.69 83 VAL A CA 1
ATOM 671 C C . VAL A 1 83 ? -12.953 -2.315 11.152 1.00 92.69 83 VAL A C 1
ATOM 673 O O . VAL A 1 83 ? -12.896 -3.127 10.235 1.00 92.69 83 VAL A O 1
ATOM 676 N N . GLY A 1 84 ? -13.047 -2.687 12.427 1.00 88.94 84 GLY A N 1
ATOM 677 C CA . GLY A 1 84 ? -12.857 -4.066 12.872 1.00 88.94 84 GLY A CA 1
ATOM 678 C C . GLY A 1 84 ? -11.446 -4.296 13.412 1.00 88.94 84 GLY A C 1
ATOM 679 O O . GLY A 1 84 ? -10.524 -3.534 13.148 1.00 88.94 84 GLY A O 1
ATOM 680 N N . LYS A 1 85 ? -11.292 -5.324 14.253 1.00 83.44 85 LYS A N 1
ATOM 681 C CA . LYS A 1 85 ? -10.033 -5.577 14.973 1.00 83.44 85 LYS A CA 1
ATOM 682 C C . LYS A 1 85 ? -9.142 -6.593 14.267 1.00 83.44 85 LYS A C 1
ATOM 684 O O . LYS A 1 85 ? -7.944 -6.372 14.163 1.00 83.44 85 LYS A O 1
ATOM 689 N N . THR A 1 86 ? -9.700 -7.727 13.841 1.00 84.38 86 THR A N 1
ATOM 690 C CA . THR A 1 86 ? -8.930 -8.827 13.244 1.00 84.38 86 THR A CA 1
ATOM 691 C C . THR A 1 86 ? -9.789 -9.695 12.319 1.00 84.38 86 THR A C 1
ATOM 693 O O . THR A 1 86 ? -11.007 -9.809 12.487 1.00 84.38 86 THR A O 1
ATOM 696 N N . GLY A 1 87 ? -9.130 -10.361 11.367 1.00 81.56 87 GLY A N 1
ATOM 697 C CA . GLY A 1 87 ? -9.721 -11.405 10.531 1.00 81.56 87 GLY A CA 1
ATOM 698 C C . GLY A 1 87 ? -10.643 -10.893 9.423 1.00 81.56 87 GLY A C 1
ATOM 699 O O . GLY A 1 87 ? -10.597 -9.736 9.027 1.00 81.56 87 GLY A O 1
ATOM 700 N N . ARG A 1 88 ? -11.514 -11.781 8.931 1.00 79.06 88 ARG A N 1
ATOM 701 C CA . ARG A 1 88 ? -12.393 -11.555 7.765 1.00 79.06 88 ARG A CA 1
ATOM 702 C C . ARG A 1 88 ? -13.413 -10.416 7.898 1.00 79.06 88 ARG A C 1
ATOM 704 O O . ARG A 1 88 ? -14.123 -10.133 6.945 1.00 79.06 88 ARG A O 1
ATOM 711 N N . TYR A 1 89 ? -13.548 -9.843 9.091 1.00 84.56 89 TYR A N 1
ATOM 712 C CA . TYR A 1 89 ? -14.476 -8.747 9.382 1.00 84.56 89 TYR A CA 1
ATOM 713 C C . TYR A 1 89 ? -13.779 -7.386 9.397 1.00 84.56 89 TYR A C 1
ATOM 715 O O . TYR A 1 89 ? -14.363 -6.404 9.844 1.00 84.56 89 TYR A O 1
ATOM 723 N N . VAL A 1 90 ? -12.516 -7.345 8.975 1.00 91.44 90 VAL A N 1
ATOM 724 C CA . VAL A 1 90 ? -11.775 -6.107 8.791 1.00 91.44 90 VAL A CA 1
ATOM 725 C C . VAL A 1 90 ? -12.199 -5.475 7.473 1.00 91.44 90 VAL A C 1
ATOM 727 O O . VAL A 1 90 ? -12.092 -6.088 6.411 1.00 91.44 90 VAL A O 1
ATOM 730 N N . SER A 1 91 ? -12.643 -4.231 7.562 1.00 93.12 91 SER A N 1
ATOM 731 C CA . SER A 1 91 ? -12.879 -3.353 6.427 1.00 93.12 91 SER A CA 1
ATOM 732 C C . SER A 1 91 ? -12.142 -2.036 6.632 1.00 93.12 91 SER A C 1
ATOM 734 O O . SER A 1 91 ? -11.727 -1.710 7.739 1.00 93.12 91 SER A O 1
ATOM 736 N N . TYR A 1 92 ? -11.983 -1.261 5.573 1.00 93.62 92 TYR A N 1
ATOM 737 C CA . TYR A 1 92 ? -11.343 0.041 5.601 1.00 93.62 92 TYR A CA 1
ATOM 738 C C . TYR A 1 92 ? -12.323 1.098 5.110 1.00 93.62 92 TYR A C 1
ATOM 740 O O . TYR A 1 92 ? -13.075 0.897 4.152 1.00 93.62 92 TYR A O 1
ATOM 748 N N . GLU A 1 93 ? -12.306 2.233 5.795 1.00 92.69 93 GLU A N 1
ATOM 749 C CA . GLU A 1 93 ? -13.107 3.411 5.482 1.00 92.69 93 GLU A CA 1
ATOM 750 C C . GLU A 1 93 ? -12.190 4.610 5.290 1.00 92.69 93 GLU A C 1
ATOM 752 O O . GLU A 1 93 ? -11.093 4.663 5.848 1.00 92.69 93 GLU A O 1
ATOM 757 N N . ARG A 1 94 ? -12.638 5.589 4.508 1.00 91.00 94 ARG A N 1
ATOM 758 C CA . ARG A 1 94 ? -11.918 6.853 4.368 1.00 91.00 94 ARG A CA 1
ATOM 759 C C . ARG A 1 94 ? -12.037 7.684 5.649 1.00 91.00 94 ARG A C 1
ATOM 761 O O . ARG A 1 94 ? -13.073 7.652 6.313 1.00 91.00 94 ARG A O 1
ATOM 768 N N . VAL A 1 95 ? -10.973 8.428 5.957 1.00 86.94 95 VAL A N 1
ATOM 769 C CA . VAL A 1 95 ? -10.925 9.444 7.025 1.00 86.94 95 VAL A CA 1
ATOM 770 C C . VAL A 1 95 ? -11.076 10.842 6.439 1.00 86.94 95 VAL A C 1
ATOM 772 O O . VAL A 1 95 ? -10.571 11.074 5.313 1.00 86.94 95 VAL A O 1
#

InterPro domains:
  IPR036388 Winged helix-like DNA-binding domain superfamily [G3DSA:1.10.10.10] (33-93)
  IPR036390 Winged helix DNA-binding domain superfamily [SSF46785] (38-92)